Protein AF-A0A3D5AU44-F1 (afdb_monomer)

Mean predicted aligned error: 6.16 Å

Structure (mmCIF, N/CA/C/O backbone):
data_AF-A0A3D5AU44-F1
#
_entry.id   AF-A0A3D5AU44-F1
#
loop_
_atom_site.group_PDB
_atom_site.id
_atom_site.type_symbol
_atom_site.label_atom_id
_atom_site.label_alt_id
_atom_site.label_comp_id
_atom_site.label_asym_id
_atom_site.label_entity_id
_atom_site.label_seq_id
_atom_site.pdbx_PDB_ins_code
_atom_site.Cartn_x
_atom_site.Cartn_y
_atom_site.Cartn_z
_atom_site.occupancy
_atom_site.B_iso_or_equiv
_atom_site.auth_seq_id
_atom_site.auth_comp_id
_atom_site.auth_asym_id
_at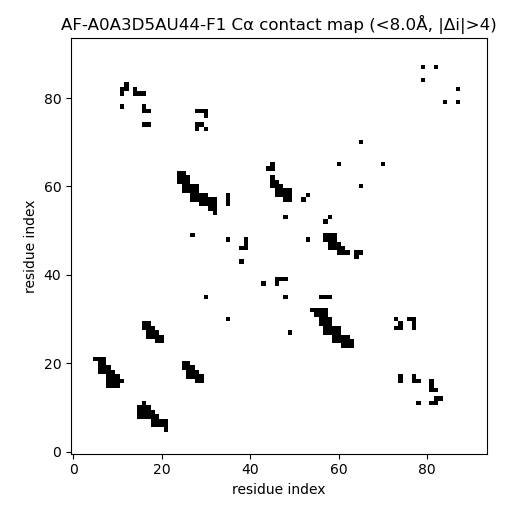om_site.auth_atom_id
_atom_site.pdbx_PDB_model_num
ATOM 1 N N . MET A 1 1 ? -12.189 14.942 -26.668 1.00 37.38 1 MET A N 1
ATOM 2 C CA . MET A 1 1 ? -11.771 13.605 -26.208 1.00 37.38 1 MET A CA 1
ATOM 3 C C . MET A 1 1 ? -10.880 13.862 -25.009 1.00 37.38 1 MET A C 1
ATOM 5 O O . MET A 1 1 ? -9.800 14.394 -25.204 1.00 37.38 1 MET A O 1
ATOM 9 N N . VAL A 1 2 ? -11.400 13.724 -23.785 1.00 40.09 2 VAL A N 1
ATOM 10 C CA . VAL A 1 2 ? -10.596 13.991 -22.583 1.00 40.09 2 VAL A CA 1
ATOM 11 C C . VAL A 1 2 ? -9.829 12.704 -22.300 1.00 40.09 2 VAL A C 1
ATOM 13 O O . VAL A 1 2 ? -10.420 11.669 -22.003 1.00 40.09 2 VAL A O 1
ATOM 16 N N . GLU A 1 3 ? -8.527 12.734 -22.548 1.00 44.03 3 GLU A N 1
ATOM 17 C CA . GLU A 1 3 ? -7.624 11.618 -22.279 1.00 44.03 3 GLU A CA 1
ATOM 18 C C . GLU A 1 3 ? -7.346 11.586 -20.771 1.00 44.03 3 GLU A C 1
ATOM 20 O O . GLU A 1 3 ? -6.324 12.056 -20.278 1.00 44.03 3 GLU A O 1
ATOM 25 N N . GLU A 1 4 ? -8.325 11.095 -20.012 1.00 45.94 4 GLU A N 1
ATOM 26 C CA . GLU A 1 4 ? -8.189 10.803 -18.589 1.00 45.94 4 GLU A CA 1
ATOM 27 C C . GLU A 1 4 ? -7.557 9.414 -18.483 1.00 45.94 4 GLU A C 1
ATOM 29 O O . GLU A 1 4 ? -8.223 8.399 -18.674 1.00 45.94 4 GLU A O 1
ATOM 34 N N . TRP A 1 5 ? -6.232 9.386 -18.322 1.00 49.72 5 TRP A N 1
ATOM 35 C CA . TRP A 1 5 ? -5.389 8.190 -18.353 1.00 49.72 5 TRP A CA 1
ATOM 36 C C . TRP A 1 5 ? -6.059 7.019 -17.616 1.00 49.72 5 TRP A C 1
ATOM 38 O O . TRP A 1 5 ? -6.262 7.082 -16.403 1.00 49.72 5 TRP A O 1
ATOM 48 N N . GLY A 1 6 ? -6.436 5.977 -18.369 1.00 55.94 6 GLY A N 1
ATOM 49 C CA . GLY A 1 6 ? -7.272 4.839 -17.960 1.00 55.94 6 GLY A CA 1
ATOM 50 C C . GLY A 1 6 ? -6.613 3.879 -16.967 1.00 55.94 6 GLY A C 1
ATOM 51 O O . GLY A 1 6 ? -6.567 2.671 -17.185 1.00 55.94 6 GLY A O 1
ATOM 52 N N . HIS A 1 7 ? -6.081 4.415 -15.875 1.00 68.56 7 HIS A N 1
ATOM 53 C CA . HIS A 1 7 ? -5.515 3.663 -14.774 1.00 68.56 7 HIS A CA 1
ATOM 54 C C . HIS A 1 7 ? -6.639 2.978 -13.980 1.00 68.56 7 HIS A C 1
ATOM 56 O O . HIS A 1 7 ? -7.559 3.664 -13.518 1.00 68.56 7 HIS A O 1
ATOM 62 N N . PRO A 1 8 ? -6.618 1.641 -13.804 1.00 78.56 8 PRO A N 1
ATOM 63 C CA . PRO A 1 8 ? -7.602 0.963 -12.971 1.00 78.56 8 PRO A CA 1
ATOM 64 C C . PRO A 1 8 ? -7.475 1.467 -11.529 1.00 78.56 8 PRO A C 1
ATOM 66 O O . PRO A 1 8 ? -6.448 1.273 -10.881 1.00 78.56 8 PRO A O 1
ATOM 69 N N . THR A 1 9 ? -8.518 2.133 -11.025 1.00 84.44 9 THR A N 1
ATOM 70 C CA . THR A 1 9 ? -8.531 2.705 -9.670 1.00 84.44 9 THR A CA 1
ATOM 71 C C . THR A 1 9 ? -9.532 1.980 -8.783 1.00 84.44 9 THR A C 1
ATOM 73 O O . THR A 1 9 ? -10.693 1.798 -9.142 1.00 84.44 9 THR A O 1
ATOM 76 N N . LEU A 1 10 ? -9.087 1.605 -7.589 1.00 85.75 10 LEU A N 1
ATOM 77 C CA . LEU A 1 10 ? -9.925 1.071 -6.528 1.00 85.75 10 LEU A CA 1
ATOM 78 C C . LEU A 1 10 ? -10.432 2.233 -5.675 1.00 85.75 10 LEU A C 1
ATOM 80 O O . LEU A 1 10 ? -9.659 3.022 -5.112 1.00 85.75 10 LEU A O 1
ATOM 84 N N . ARG A 1 11 ? -11.760 2.356 -5.608 1.00 87.56 11 ARG A N 1
ATOM 85 C CA . ARG A 1 11 ? -12.453 3.435 -4.902 1.00 87.56 11 ARG A CA 1
ATOM 86 C C . ARG A 1 11 ? -13.511 2.864 -3.968 1.00 87.56 11 ARG A C 1
ATOM 88 O O . ARG A 1 11 ? -14.230 1.941 -4.327 1.00 87.56 11 ARG A O 1
ATOM 95 N N . VAL A 1 12 ? -13.640 3.455 -2.786 1.00 88.31 12 VAL A N 1
ATOM 96 C CA . VAL A 1 12 ? -14.731 3.188 -1.843 1.00 88.31 12 VAL A CA 1
ATOM 97 C C . VAL A 1 12 ? -15.417 4.504 -1.517 1.00 88.31 12 VAL A C 1
ATOM 99 O O . VAL A 1 12 ? -14.754 5.490 -1.205 1.00 88.31 12 VAL A O 1
ATOM 102 N N . ASN A 1 13 ? -16.747 4.544 -1.619 1.00 85.12 13 ASN A N 1
ATOM 103 C CA . ASN A 1 13 ? -17.538 5.750 -1.356 1.00 85.12 13 ASN A CA 1
ATOM 104 C C . ASN A 1 13 ? -16.999 6.999 -2.093 1.00 85.12 13 ASN A C 1
ATOM 106 O O . ASN A 1 13 ? -16.775 8.052 -1.496 1.00 85.12 13 ASN A O 1
ATOM 110 N N . ASN A 1 14 ? -16.705 6.838 -3.387 1.00 82.69 14 ASN A N 1
ATOM 111 C CA . ASN A 1 14 ? -16.118 7.857 -4.265 1.00 82.69 14 ASN A CA 1
ATOM 112 C C . ASN A 1 14 ? -14.699 8.347 -3.883 1.00 82.69 14 ASN A C 1
ATOM 114 O O . ASN A 1 14 ? -14.209 9.325 -4.444 1.00 82.69 14 ASN A O 1
ATOM 118 N N . LYS A 1 15 ? -14.008 7.669 -2.957 1.00 85.06 15 LYS A N 1
ATOM 119 C CA . LYS A 1 15 ? -12.625 7.969 -2.554 1.00 85.06 15 LYS A CA 1
ATOM 120 C C . LYS A 1 15 ? -11.668 6.876 -3.018 1.00 85.06 15 LYS A C 1
ATOM 122 O O . LYS A 1 15 ? -11.884 5.701 -2.737 1.00 85.06 15 LYS A O 1
ATOM 127 N N . MET A 1 16 ? -10.591 7.269 -3.691 1.00 86.81 16 MET A N 1
ATOM 128 C CA . MET A 1 16 ? -9.546 6.355 -4.159 1.00 86.81 16 MET A CA 1
ATOM 129 C C . MET A 1 16 ? -8.628 5.912 -3.016 1.00 86.81 16 MET A C 1
ATOM 131 O O . MET A 1 16 ? -8.199 6.743 -2.209 1.00 86.81 16 MET A O 1
ATOM 135 N N . PHE A 1 17 ? -8.317 4.616 -2.973 1.00 89.75 17 PHE A N 1
ATOM 136 C CA . PHE A 1 17 ? -7.383 4.027 -2.005 1.00 89.75 17 PHE A CA 1
ATOM 137 C C . PHE A 1 17 ? -6.306 3.143 -2.643 1.00 89.75 17 PHE A C 1
ATOM 139 O O . PHE A 1 17 ? -5.289 2.891 -2.006 1.00 89.75 17 PHE A O 1
ATOM 146 N N . ALA A 1 18 ? -6.481 2.724 -3.897 1.00 89.75 18 ALA A N 1
ATOM 147 C CA . ALA A 1 18 ? -5.423 2.102 -4.680 1.00 89.75 18 ALA A CA 1
ATOM 148 C C . ALA A 1 18 ? -5.603 2.393 -6.178 1.00 89.75 18 ALA A C 1
ATOM 150 O O . ALA A 1 18 ? -6.710 2.686 -6.634 1.00 89.75 18 ALA A O 1
ATOM 151 N N . SER A 1 19 ? -4.514 2.349 -6.937 1.00 88.75 19 SER A N 1
ATOM 152 C CA . SER A 1 19 ? -4.497 2.572 -8.385 1.00 88.75 19 SER A CA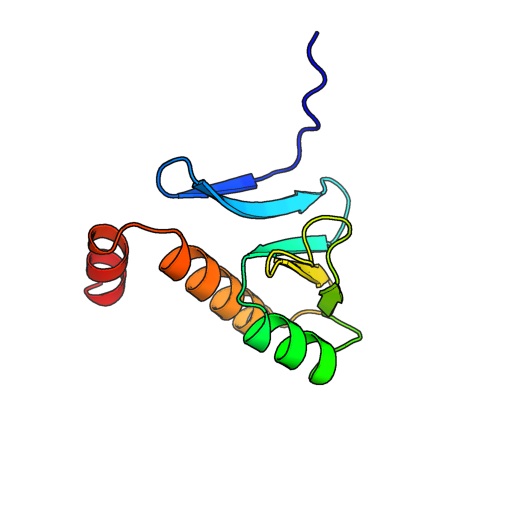 1
ATOM 153 C C . SER A 1 19 ? -3.401 1.744 -9.036 1.00 88.75 19 SER A C 1
ATOM 155 O O . SER A 1 19 ? -2.249 1.825 -8.618 1.00 88.75 19 SER A O 1
ATOM 157 N N . GLY A 1 20 ? -3.737 0.987 -10.072 1.00 87.12 20 GLY A N 1
ATOM 158 C CA . GLY A 1 20 ? -2.770 0.292 -10.920 1.00 87.12 20 GLY A CA 1
ATOM 159 C C . GLY A 1 20 ? -2.397 1.113 -12.150 1.00 87.12 20 GLY A C 1
ATOM 160 O O . GLY A 1 20 ? -3.112 2.043 -12.525 1.00 87.12 20 GLY A O 1
ATOM 161 N N . VAL A 1 21 ? -1.295 0.749 -12.802 1.00 81.62 21 VAL A N 1
ATOM 162 C CA . VAL A 1 21 ? -0.951 1.252 -14.137 1.00 81.62 21 VAL A CA 1
ATOM 163 C C . VAL A 1 21 ? -1.161 0.119 -15.148 1.00 81.62 21 VAL A C 1
ATOM 165 O O . VAL A 1 21 ? -0.605 -0.960 -14.962 1.00 81.62 21 VAL A O 1
ATOM 168 N N . PRO A 1 22 ? -1.997 0.303 -16.188 1.00 77.38 22 PRO A N 1
ATOM 169 C CA . PRO A 1 22 ? -2.281 -0.759 -17.140 1.00 77.38 22 PRO A CA 1
ATOM 170 C C . PRO A 1 22 ? -1.002 -1.117 -17.900 1.00 77.38 22 PRO A C 1
ATOM 172 O O . PRO A 1 22 ? -0.323 -0.241 -18.426 1.00 77.38 22 PRO A O 1
ATOM 175 N N . GLY A 1 23 ? -0.677 -2.409 -17.937 1.00 77.88 23 GLY A N 1
ATOM 176 C CA . GLY A 1 23 ? 0.554 -2.909 -18.554 1.00 77.88 23 GLY A CA 1
ATOM 177 C C . GLY A 1 23 ? 1.793 -2.864 -17.653 1.00 77.88 23 GLY A C 1
ATOM 178 O O . GLY A 1 23 ? 2.816 -3.418 -18.041 1.00 77.88 23 GLY A O 1
ATOM 179 N N . GLU A 1 24 ? 1.712 -2.287 -16.449 1.00 83.75 24 GLU A N 1
ATOM 180 C CA . GLU A 1 24 ? 2.762 -2.414 -15.434 1.00 83.75 24 GLU A CA 1
ATOM 181 C C . GLU A 1 24 ? 2.359 -3.419 -14.352 1.00 83.75 24 GLU A C 1
ATOM 183 O O . GLU A 1 24 ? 1.200 -3.511 -13.947 1.00 83.75 24 GLU A O 1
ATOM 188 N N . THR A 1 25 ? 3.345 -4.114 -13.792 1.00 87.44 25 THR A N 1
ATOM 189 C CA . THR A 1 25 ? 3.194 -4.930 -12.579 1.00 87.44 25 THR A CA 1
ATOM 190 C C . THR A 1 25 ? 3.316 -4.072 -11.328 1.00 87.44 25 THR A C 1
ATOM 192 O O . THR A 1 25 ? 3.922 -4.484 -10.347 1.00 87.44 25 THR A O 1
ATOM 195 N N . THR A 1 26 ? 2.782 -2.851 -11.346 1.00 89.12 26 THR A N 1
ATOM 196 C CA . THR A 1 26 ? 2.895 -1.942 -10.209 1.00 89.12 26 THR A CA 1
ATOM 197 C C . THR A 1 26 ? 1.553 -1.345 -9.824 1.00 89.12 26 THR A C 1
ATOM 199 O O . THR A 1 26 ? 0.701 -1.033 -10.660 1.00 89.12 26 THR A O 1
ATOM 202 N N . MET A 1 27 ? 1.358 -1.191 -8.519 1.00 90.31 27 MET A N 1
ATOM 203 C CA . MET A 1 27 ? 0.152 -0.618 -7.943 1.00 90.31 27 MET A CA 1
ATOM 204 C C . MET A 1 27 ? 0.528 0.389 -6.871 1.00 90.31 27 MET A C 1
ATOM 206 O O . MET A 1 27 ? 1.394 0.146 -6.042 1.00 90.31 27 MET A O 1
ATOM 210 N N . THR A 1 28 ? -0.135 1.535 -6.869 1.00 90.94 28 TH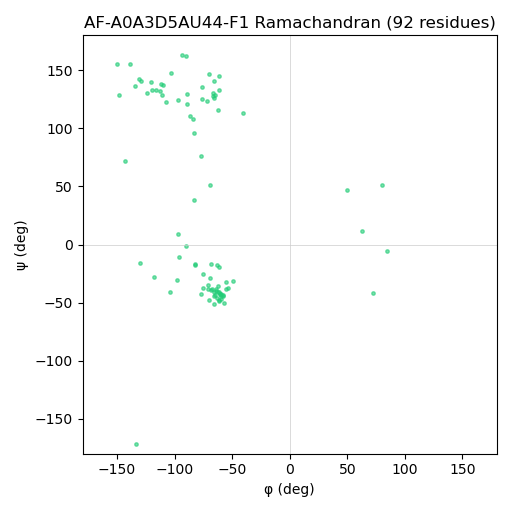R A N 1
ATOM 211 C CA . THR A 1 28 ? 0.011 2.530 -5.813 1.00 90.94 28 THR A CA 1
ATOM 212 C C . THR A 1 28 ? -1.117 2.351 -4.814 1.00 90.94 28 THR A C 1
ATOM 214 O O . THR A 1 28 ? -2.286 2.394 -5.194 1.00 90.94 28 THR A O 1
ATOM 217 N N . VAL A 1 29 ? -0.779 2.172 -3.542 1.00 91.88 29 VAL A N 1
ATOM 218 C CA . VAL A 1 29 ? -1.735 1.944 -2.457 1.00 91.88 29 VAL A CA 1
ATOM 219 C C . VAL A 1 29 ? -1.597 3.044 -1.413 1.00 91.88 29 VAL A C 1
ATOM 221 O O . VAL A 1 29 ? -0.501 3.514 -1.096 1.00 9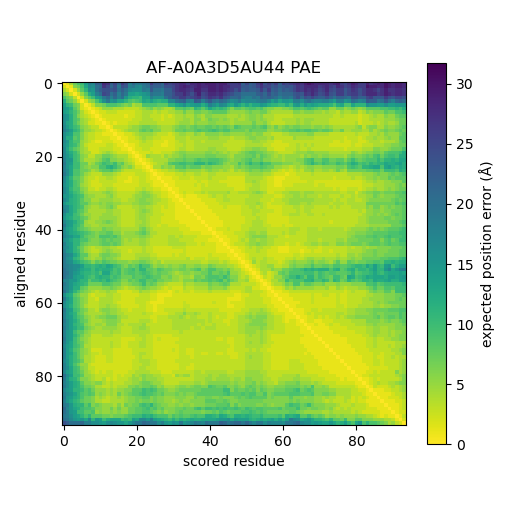1.88 29 VAL A O 1
ATOM 224 N N . LYS A 1 30 ? -2.735 3.498 -0.898 1.00 90.69 30 LYS A N 1
ATOM 225 C CA . LYS A 1 30 ? -2.797 4.500 0.157 1.00 90.69 30 LYS A CA 1
ATOM 226 C C . LYS A 1 30 ? -2.451 3.863 1.499 1.00 90.69 30 LYS A C 1
ATOM 228 O O . LYS A 1 30 ? -3.126 2.945 1.933 1.00 90.69 30 LYS A O 1
ATOM 233 N N . CYS A 1 31 ? -1.469 4.411 2.190 1.00 89.44 31 CYS A N 1
ATOM 234 C CA . CYS A 1 31 ? -1.020 3.968 3.508 1.00 89.44 31 CYS A CA 1
ATOM 235 C C . CYS A 1 31 ? -0.861 5.182 4.443 1.00 89.44 31 CYS A C 1
ATOM 237 O O . CYS A 1 31 ? -1.294 6.300 4.139 1.00 89.44 31 CYS A O 1
ATOM 239 N N . SER A 1 32 ? -0.304 4.985 5.636 1.00 87.19 32 SER A N 1
ATOM 240 C CA . SER A 1 32 ? 0.184 6.106 6.453 1.00 87.19 32 SER A CA 1
ATOM 241 C C . SER A 1 32 ? 1.648 6.407 6.145 1.00 87.19 32 SER A C 1
ATOM 243 O O . SER A 1 32 ? 2.344 5.562 5.603 1.00 87.19 32 SER A O 1
ATOM 245 N N . LYS A 1 33 ? 2.148 7.591 6.518 1.00 86.19 33 LYS A N 1
ATOM 246 C CA . LYS A 1 33 ? 3.588 7.880 6.396 1.00 86.19 33 LYS A CA 1
ATOM 247 C C . LYS A 1 33 ? 4.444 6.902 7.208 1.00 86.19 33 LYS A C 1
ATOM 249 O O . LYS A 1 33 ? 5.412 6.382 6.685 1.00 86.19 33 LYS A O 1
ATOM 254 N N . GLN A 1 34 ? 4.027 6.591 8.436 1.00 86.94 34 GLN A N 1
ATOM 255 C CA . GLN A 1 34 ? 4.725 5.625 9.289 1.00 86.94 34 GLN A CA 1
ATOM 256 C C . GLN A 1 34 ? 4.777 4.228 8.663 1.00 86.94 34 GLN A C 1
ATOM 258 O O . GLN A 1 34 ? 5.815 3.579 8.670 1.00 86.94 34 GLN A O 1
ATOM 263 N N . GLU A 1 35 ? 3.667 3.784 8.084 1.00 87.06 35 GLU A N 1
ATOM 264 C CA . GLU A 1 35 ? 3.571 2.483 7.419 1.00 87.06 35 GLU A CA 1
ATOM 265 C C . GLU A 1 35 ? 4.356 2.464 6.105 1.00 87.06 35 GLU A C 1
ATOM 267 O O . GLU A 1 35 ? 5.055 1.501 5.824 1.00 87.06 35 GLU A O 1
ATOM 272 N N . GLN A 1 36 ? 4.333 3.562 5.345 1.00 90.00 36 GLN A N 1
ATOM 273 C CA . GLN A 1 36 ? 5.187 3.752 4.175 1.00 90.00 36 GLN A CA 1
ATOM 274 C C . GLN A 1 36 ? 6.668 3.615 4.546 1.00 90.00 36 GLN A C 1
ATOM 276 O O . GLN A 1 36 ? 7.383 2.867 3.893 1.00 90.00 36 GLN A O 1
ATOM 281 N N . GLU A 1 37 ? 7.131 4.313 5.584 1.00 88.50 37 GLU A N 1
ATOM 282 C CA . GLU A 1 37 ? 8.522 4.240 6.051 1.00 88.50 37 GLU A CA 1
ATOM 283 C C . GLU A 1 37 ? 8.892 2.821 6.50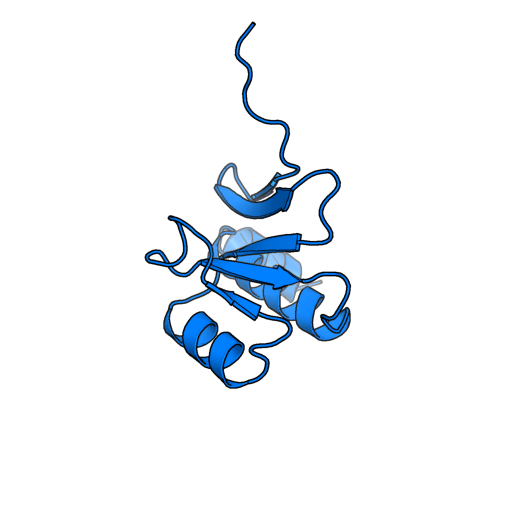2 1.00 88.50 37 GLU A C 1
ATOM 285 O O . GLU A 1 37 ? 9.962 2.326 6.147 1.00 88.50 37 GLU A O 1
ATOM 290 N N . ALA A 1 38 ? 7.987 2.137 7.208 1.00 89.25 38 ALA A N 1
ATOM 291 C CA . ALA A 1 38 ? 8.179 0.749 7.617 1.00 89.25 38 ALA A CA 1
ATOM 292 C C . ALA A 1 38 ? 8.285 -0.205 6.415 1.00 89.25 38 ALA A C 1
ATOM 294 O O . ALA A 1 38 ? 9.208 -1.012 6.364 1.00 89.25 38 ALA A O 1
ATOM 295 N N . LEU A 1 39 ? 7.394 -0.086 5.425 1.00 89.06 39 LEU A N 1
ATOM 296 C CA . LEU A 1 39 ? 7.392 -0.922 4.217 1.00 89.06 39 LEU A CA 1
ATOM 297 C C . LEU A 1 39 ? 8.638 -0.688 3.359 1.00 89.06 39 LEU A C 1
ATOM 299 O O . LEU A 1 39 ? 9.270 -1.643 2.910 1.00 89.06 39 LEU A O 1
ATOM 303 N N . LEU A 1 40 ? 9.026 0.578 3.174 1.00 90.06 40 LEU A N 1
ATOM 304 C CA . LEU A 1 40 ? 10.249 0.945 2.457 1.00 90.06 40 LEU A CA 1
ATOM 305 C C . LEU A 1 40 ? 11.503 0.403 3.152 1.00 90.06 40 LEU A C 1
ATOM 307 O O . LEU A 1 40 ? 12.447 0.013 2.472 1.00 90.06 40 LEU A O 1
ATOM 311 N N . GLY A 1 41 ? 11.520 0.370 4.487 1.00 89.00 41 GLY A N 1
ATOM 312 C CA . GLY A 1 41 ? 12.624 -0.199 5.260 1.00 89.00 41 GLY A CA 1
ATOM 313 C C . GLY A 1 41 ? 12.643 -1.730 5.271 1.00 89.00 41 GLY A C 1
ATOM 314 O O . GLY A 1 41 ? 13.718 -2.322 5.219 1.00 89.00 41 GLY A O 1
ATOM 315 N N . ALA A 1 42 ? 11.474 -2.371 5.328 1.00 89.69 42 ALA A N 1
ATOM 316 C CA . ALA A 1 42 ? 11.349 -3.823 5.433 1.00 89.69 42 ALA A CA 1
ATOM 317 C C . ALA A 1 42 ? 11.602 -4.541 4.100 1.00 89.69 42 ALA A C 1
ATOM 319 O O . ALA A 1 42 ? 12.286 -5.563 4.077 1.00 89.69 42 ALA A O 1
ATOM 320 N N . ALA A 1 43 ? 11.076 -4.011 2.992 1.00 89.88 43 ALA A N 1
ATOM 321 C CA . ALA A 1 43 ? 11.219 -4.619 1.670 1.00 89.88 43 ALA A CA 1
ATOM 322 C C . ALA A 1 43 ? 11.385 -3.553 0.567 1.00 89.88 43 ALA A C 1
ATOM 324 O O . ALA A 1 43 ? 10.490 -3.360 -0.261 1.00 89.88 43 ALA A O 1
ATOM 325 N N . PRO A 1 44 ? 12.551 -2.882 0.501 1.00 89.56 44 PRO A N 1
ATOM 326 C CA . PRO A 1 44 ? 12.833 -1.841 -0.496 1.00 89.56 44 PRO A CA 1
ATOM 327 C C . PRO A 1 44 ? 12.838 -2.338 -1.952 1.00 89.56 44 PRO A C 1
ATOM 329 O O . PRO A 1 44 ? 12.749 -1.532 -2.873 1.00 89.56 44 PRO A O 1
ATOM 332 N N . ASP A 1 45 ? 12.950 -3.651 -2.179 1.00 89.25 45 ASP A N 1
ATOM 333 C CA . ASP A 1 45 ? 12.886 -4.252 -3.521 1.00 89.25 45 ASP A CA 1
ATOM 334 C C . ASP A 1 45 ? 11.438 -4.458 -4.021 1.00 89.25 45 ASP A C 1
ATOM 336 O O . ASP A 1 45 ? 11.212 -4.612 -5.224 1.00 89.25 45 ASP A O 1
ATOM 340 N N . VAL A 1 46 ? 10.466 -4.429 -3.099 1.00 91.69 46 VAL A N 1
ATOM 341 C CA . VAL A 1 46 ? 9.022 -4.604 -3.343 1.00 91.69 46 VAL A CA 1
ATOM 342 C C . VAL A 1 46 ? 8.285 -3.266 -3.274 1.00 91.69 46 VAL A C 1
ATOM 344 O O . VAL A 1 46 ? 7.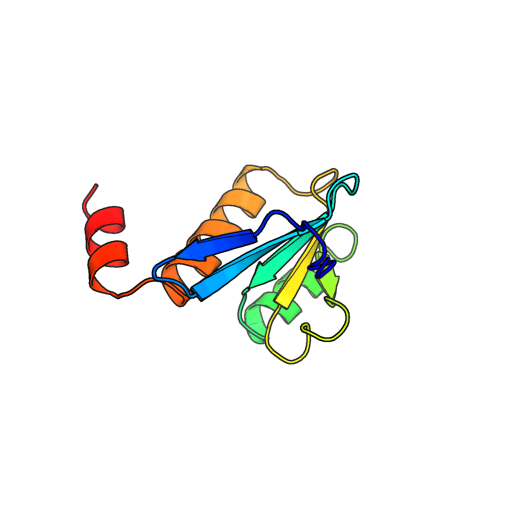384 -2.998 -4.072 1.00 91.69 46 VAL A O 1
ATOM 347 N N . TYR A 1 47 ? 8.663 -2.423 -2.313 1.00 92.06 47 TYR A N 1
ATOM 348 C CA . TYR A 1 47 ? 8.009 -1.157 -2.018 1.00 92.06 47 TYR A CA 1
ATOM 349 C C . TYR A 1 47 ? 8.892 0.018 -2.419 1.00 92.06 47 TYR A C 1
ATOM 351 O O . TYR A 1 47 ? 10.090 0.055 -2.161 1.00 92.06 47 TYR A O 1
ATOM 359 N N . SER A 1 48 ? 8.287 1.026 -3.035 1.00 90.19 48 SER A N 1
ATOM 360 C CA . SER A 1 48 ? 8.966 2.244 -3.469 1.00 90.19 48 SER A CA 1
ATOM 361 C C . SER A 1 48 ? 8.113 3.474 -3.191 1.00 90.19 48 SER A C 1
ATOM 363 O O . SER A 1 48 ? 6.883 3.410 -3.097 1.00 90.19 48 SER A O 1
ATOM 365 N N . LEU A 1 49 ? 8.759 4.631 -3.046 1.00 88.19 49 LEU A N 1
ATOM 366 C CA . LEU A 1 49 ? 8.035 5.879 -2.841 1.00 88.19 49 LEU A CA 1
ATOM 367 C C . LEU A 1 49 ? 7.226 6.205 -4.103 1.00 88.19 49 LEU A C 1
ATOM 369 O O . LEU A 1 49 ? 7.774 6.281 -5.203 1.00 88.19 49 LEU A O 1
ATOM 373 N N . ALA A 1 50 ? 5.920 6.421 -3.953 1.00 82.31 50 ALA A N 1
ATOM 374 C CA . ALA A 1 50 ? 5.088 6.792 -5.085 1.00 82.31 50 ALA A CA 1
ATOM 375 C C . ALA A 1 50 ? 5.476 8.196 -5.594 1.00 82.31 50 ALA A C 1
ATOM 377 O O . ALA A 1 50 ? 5.491 9.146 -4.795 1.00 82.31 50 ALA A O 1
ATOM 378 N N . PRO A 1 51 ? 5.761 8.371 -6.899 1.00 69.75 51 PRO A N 1
ATOM 379 C CA . PRO A 1 51 ? 6.089 9.681 -7.440 1.00 69.75 51 PRO A CA 1
ATOM 380 C C . PRO A 1 51 ? 4.883 10.611 -7.233 1.00 69.75 51 PRO A C 1
ATOM 382 O O . PRO A 1 51 ? 3.738 10.227 -7.464 1.00 69.75 51 PRO A O 1
ATOM 385 N N . TYR A 1 52 ? 5.122 11.825 -6.729 1.00 70.12 52 TYR A N 1
ATOM 386 C CA . TYR A 1 52 ? 4.126 12.887 -6.463 1.00 70.12 52 TYR A CA 1
ATOM 387 C C . TYR A 1 52 ? 3.172 12.677 -5.275 1.00 70.12 52 TYR A C 1
ATOM 389 O O . TYR A 1 52 ? 2.927 13.623 -4.516 1.00 70.12 52 TYR A O 1
ATOM 397 N N . VAL A 1 53 ? 2.643 11.467 -5.084 1.00 73.12 53 VAL A N 1
ATOM 398 C CA . VAL A 1 53 ? 1.678 11.161 -4.010 1.00 73.12 53 VAL A CA 1
ATOM 399 C C . VAL A 1 53 ? 2.321 10.569 -2.759 1.00 73.12 53 VAL A C 1
ATOM 401 O O . VAL A 1 53 ? 1.693 10.564 -1.701 1.00 73.12 53 VAL A O 1
ATOM 404 N N . GLY A 1 54 ? 3.599 10.180 -2.827 1.00 72.56 54 GLY A N 1
ATOM 405 C CA . GLY A 1 54 ? 4.349 9.637 -1.695 1.00 72.56 54 GLY A CA 1
ATOM 406 C C . GLY A 1 54 ? 4.317 10.532 -0.457 1.00 72.56 54 GLY A C 1
ATOM 407 O O . GLY A 1 54 ? 4.111 10.039 0.647 1.00 72.56 54 GLY A O 1
ATOM 408 N N . ARG A 1 55 ? 4.365 11.861 -0.639 1.00 75.44 55 ARG A N 1
ATOM 409 C CA . ARG A 1 55 ? 4.259 12.850 0.455 1.00 75.44 55 ARG A CA 1
ATOM 410 C C . ARG A 1 55 ? 2.935 12.812 1.227 1.00 75.44 55 ARG A C 1
ATOM 412 O O . ARG A 1 55 ? 2.868 13.339 2.337 1.00 75.44 55 ARG A O 1
ATOM 419 N N . PHE A 1 56 ? 1.891 12.224 0.645 1.00 78.50 56 PHE A N 1
ATOM 420 C CA . PHE A 1 56 ? 0.570 12.068 1.253 1.00 78.50 56 PHE A CA 1
ATOM 421 C C . PHE A 1 56 ? 0.367 10.683 1.890 1.00 78.50 56 PHE A C 1
ATOM 423 O O . PHE A 1 56 ? -0.752 10.377 2.292 1.00 78.50 56 PHE A O 1
ATOM 430 N N . GLY A 1 57 ? 1.423 9.864 1.993 1.00 84.06 57 GLY A N 1
ATOM 431 C CA . GLY A 1 57 ? 1.340 8.494 2.503 1.00 84.06 57 GLY A CA 1
ATOM 432 C C . GLY A 1 57 ? 0.827 7.523 1.443 1.00 84.06 57 GLY A C 1
ATOM 433 O O . GLY A 1 57 ? -0.142 6.813 1.660 1.00 84.06 57 GLY A O 1
ATOM 434 N N . TRP A 1 58 ? 1.421 7.527 0.253 1.00 90.00 58 TRP A N 1
ATOM 435 C CA . TRP A 1 58 ? 1.119 6.530 -0.779 1.00 90.00 58 TRP A CA 1
ATOM 436 C C . TRP A 1 58 ? 2.382 5.754 -1.120 1.00 90.00 58 TRP A C 1
ATOM 438 O O . TRP A 1 58 ? 3.438 6.344 -1.347 1.00 90.00 58 TRP A O 1
ATOM 448 N N . VAL A 1 59 ? 2.276 4.435 -1.175 1.00 91.25 59 VAL A N 1
ATOM 449 C CA . VAL A 1 59 ? 3.392 3.544 -1.493 1.00 91.25 59 VAL A CA 1
ATOM 450 C C . VAL A 1 59 ? 3.144 2.896 -2.847 1.00 91.25 59 VAL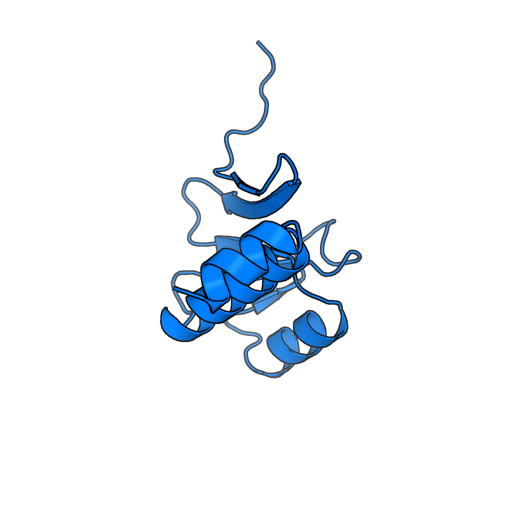 A C 1
ATOM 452 O O . VAL A 1 59 ? 2.013 2.528 -3.165 1.00 91.25 59 VAL A O 1
ATOM 455 N N . LYS A 1 60 ? 4.186 2.805 -3.672 1.00 91.75 60 LYS A N 1
ATOM 456 C CA . LYS A 1 60 ? 4.180 2.017 -4.905 1.00 91.75 60 LYS A CA 1
ATOM 457 C C . LYS A 1 60 ? 4.633 0.603 -4.550 1.00 91.75 60 LYS A C 1
ATOM 459 O O . LYS A 1 60 ? 5.650 0.441 -3.885 1.00 91.75 60 LYS A O 1
ATOM 464 N N . VAL A 1 61 ? 3.871 -0.390 -4.976 1.00 92.50 61 VAL A N 1
ATOM 465 C CA . VAL A 1 61 ? 4.090 -1.815 -4.728 1.00 92.50 61 VAL A CA 1
ATOM 466 C C . VAL A 1 61 ? 4.337 -2.499 -6.061 1.00 92.50 61 VAL A C 1
ATOM 468 O O . VAL A 1 61 ? 3.581 -2.276 -7.011 1.00 92.50 61 VAL A O 1
ATOM 471 N N . ASP A 1 62 ? 5.364 -3.335 -6.125 1.00 92.12 62 ASP A N 1
ATOM 472 C CA . ASP A 1 62 ? 5.602 -4.218 -7.259 1.00 92.12 62 ASP A CA 1
ATOM 473 C C . ASP A 1 62 ? 4.836 -5.542 -7.088 1.00 92.12 62 ASP A C 1
ATOM 475 O O . ASP A 1 62 ? 5.146 -6.370 -6.231 1.00 92.12 62 ASP A O 1
ATOM 479 N N . LEU A 1 63 ? 3.814 -5.737 -7.921 1.00 89.81 63 LEU A N 1
ATOM 480 C CA . LEU A 1 63 ? 2.935 -6.906 -7.928 1.00 89.81 63 LEU A CA 1
ATOM 481 C C . LEU A 1 63 ? 3.641 -8.195 -8.370 1.00 89.81 63 LEU A C 1
ATOM 483 O O . LEU A 1 63 ? 3.103 -9.273 -8.143 1.00 89.81 63 LEU A O 1
ATOM 487 N N . SER A 1 64 ? 4.809 -8.104 -9.015 1.00 90.06 64 SER A N 1
ATOM 488 C CA . SER A 1 64 ? 5.579 -9.288 -9.417 1.00 90.06 64 SER A CA 1
ATOM 489 C C . SER A 1 64 ? 6.436 -9.855 -8.284 1.00 90.06 64 SER A C 1
ATOM 491 O O . SER A 1 64 ? 6.866 -11.004 -8.364 1.00 90.06 64 SER A O 1
ATOM 493 N N . LYS A 1 65 ? 6.663 -9.064 -7.226 1.00 91.75 65 LYS A N 1
ATOM 494 C CA . LYS A 1 65 ? 7.542 -9.415 -6.102 1.00 91.75 65 LYS A CA 1
ATOM 495 C C . LYS A 1 65 ? 6.831 -9.492 -4.755 1.00 91.75 65 LYS A C 1
ATOM 497 O O . LYS A 1 65 ? 7.295 -10.206 -3.871 1.00 91.75 65 LYS A O 1
ATOM 502 N N . VAL A 1 66 ? 5.747 -8.738 -4.576 1.00 92.75 66 VAL A N 1
ATOM 503 C CA . VAL A 1 66 ? 4.995 -8.714 -3.317 1.00 92.75 66 VAL A CA 1
ATOM 504 C C . VAL A 1 66 ? 4.337 -10.063 -3.041 1.00 92.75 66 VAL A C 1
ATOM 506 O O . VAL A 1 66 ? 3.796 -10.708 -3.941 1.00 92.75 66 VAL A O 1
ATOM 509 N N . ASN A 1 67 ? 4.337 -10.476 -1.776 1.00 91.50 67 ASN A N 1
ATOM 510 C CA . ASN A 1 67 ? 3.548 -11.620 -1.348 1.00 91.50 67 ASN A CA 1
ATOM 511 C C . ASN A 1 67 ? 2.043 -11.282 -1.470 1.00 91.50 67 ASN A C 1
ATOM 513 O O . ASN A 1 67 ? 1.624 -10.231 -0.976 1.00 91.50 67 ASN A O 1
ATOM 517 N N . PRO A 1 68 ? 1.208 -12.129 -2.102 1.00 89.50 68 PRO A N 1
ATOM 518 C CA . PRO A 1 68 ? -0.233 -11.890 -2.208 1.00 89.50 68 PRO A CA 1
ATOM 519 C C . PRO A 1 68 ? -0.939 -11.685 -0.859 1.00 89.50 68 PRO A C 1
ATOM 521 O O . PRO A 1 68 ? -1.893 -10.906 -0.805 1.00 89.50 68 PRO A O 1
ATOM 524 N N . ASP A 1 69 ? -0.482 -12.326 0.219 1.00 90.75 69 ASP A N 1
ATOM 525 C CA . ASP A 1 69 ? -1.050 -12.130 1.558 1.00 90.75 69 ASP A CA 1
ATOM 526 C C . ASP A 1 69 ? -0.718 -10.736 2.112 1.00 90.75 69 ASP A C 1
ATOM 528 O O . ASP A 1 69 ? -1.623 -10.004 2.514 1.00 90.75 69 ASP A O 1
ATOM 532 N N . GLU A 1 70 ? 0.544 -10.304 2.025 1.00 89.62 70 GLU A N 1
ATOM 533 C CA . GLU A 1 70 ? 0.958 -8.951 2.438 1.00 89.62 70 GLU A CA 1
ATOM 534 C C . GLU A 1 70 ? 0.264 -7.868 1.604 1.00 89.62 70 GLU A C 1
ATOM 536 O O . GLU A 1 70 ? -0.208 -6.856 2.128 1.00 89.62 70 GLU A O 1
ATOM 541 N N . LEU A 1 71 ? 0.148 -8.096 0.293 1.00 90.50 71 LEU A N 1
ATOM 542 C CA . LEU A 1 71 ? -0.572 -7.205 -0.608 1.00 90.50 71 LEU A CA 1
ATOM 543 C C . LEU A 1 71 ? -2.038 -7.068 -0.194 1.00 90.50 71 LEU A C 1
ATOM 545 O O . LEU A 1 71 ? -2.582 -5.961 -0.194 1.00 90.50 71 LEU A O 1
ATOM 549 N N . ARG A 1 72 ? -2.686 -8.186 0.148 1.00 90.19 72 ARG A N 1
ATOM 550 C CA . ARG A 1 72 ? -4.071 -8.192 0.613 1.00 90.19 72 ARG A CA 1
ATOM 551 C C . ARG A 1 72 ? -4.210 -7.385 1.896 1.00 90.19 72 ARG A C 1
ATOM 553 O O . ARG A 1 72 ? -5.113 -6.552 1.960 1.00 90.19 72 ARG A O 1
ATOM 560 N N . GLU A 1 73 ? -3.344 -7.596 2.883 1.00 90.56 73 GLU A N 1
ATOM 561 C CA . GLU A 1 73 ? -3.380 -6.840 4.140 1.00 90.56 73 GLU A CA 1
ATOM 562 C C . GLU A 1 73 ? -3.206 -5.338 3.897 1.00 90.56 73 GLU A C 1
ATOM 564 O O . GLU A 1 73 ? -4.032 -4.540 4.346 1.00 90.56 73 GLU A O 1
ATOM 569 N N . LEU A 1 74 ? -2.223 -4.952 3.081 1.00 90.44 74 LEU A N 1
ATOM 570 C CA . LEU A 1 74 ? -1.982 -3.556 2.717 1.00 90.44 74 LEU A CA 1
ATOM 571 C C . LEU A 1 74 ? -3.206 -2.910 2.047 1.00 90.44 74 LEU A C 1
ATOM 573 O O . LEU A 1 74 ? -3.588 -1.783 2.371 1.00 90.44 74 LEU A O 1
ATOM 577 N N . VAL A 1 75 ? -3.851 -3.618 1.117 1.00 90.88 75 VAL A N 1
ATOM 578 C CA . VAL A 1 75 ? -5.056 -3.136 0.426 1.00 90.88 75 VAL A CA 1
ATOM 579 C C . VAL A 1 75 ? -6.250 -3.042 1.379 1.00 90.88 75 VAL A C 1
ATOM 581 O O . VAL A 1 75 ? -7.025 -2.085 1.291 1.00 90.88 75 VAL A O 1
ATOM 584 N N . VAL A 1 76 ? -6.408 -3.995 2.299 1.00 91.12 76 VAL A N 1
ATOM 585 C CA . VAL A 1 76 ? -7.480 -3.979 3.307 1.00 91.12 76 VAL A CA 1
ATOM 586 C C . VAL A 1 76 ? -7.301 -2.808 4.267 1.00 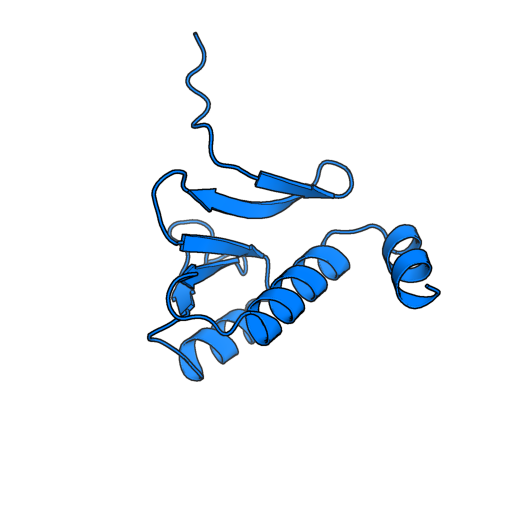91.12 76 VAL A C 1
ATOM 588 O O . VAL A 1 76 ? -8.269 -2.092 4.523 1.00 91.12 76 VAL A O 1
ATOM 591 N N . GLU A 1 77 ? -6.089 -2.54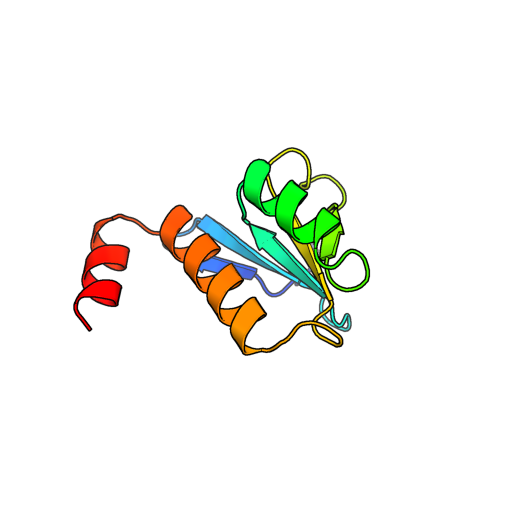0 4.744 1.00 90.44 77 GLU A N 1
ATOM 592 C CA . GLU A 1 77 ? -5.813 -1.400 5.624 1.00 90.44 77 GLU A CA 1
ATOM 593 C C . GLU A 1 77 ? -6.019 -0.059 4.897 1.00 90.44 77 GLU A C 1
ATOM 595 O O . GLU A 1 77 ? -6.666 0.861 5.420 1.00 90.44 77 GLU A O 1
ATOM 600 N N . ALA A 1 78 ? -5.591 0.034 3.633 1.00 91.38 78 ALA A N 1
ATOM 601 C CA . ALA A 1 78 ? -5.872 1.177 2.761 1.00 91.38 78 ALA A CA 1
ATOM 602 C C . ALA A 1 78 ? -7.379 1.424 2.584 1.00 91.38 78 ALA A C 1
ATOM 604 O O . ALA A 1 78 ? -7.859 2.571 2.638 1.00 91.38 78 ALA A O 1
ATOM 605 N N . TRP A 1 79 ? -8.136 0.341 2.388 1.00 91.12 79 TRP A N 1
ATOM 606 C CA . TRP A 1 79 ? -9.588 0.363 2.287 1.00 91.12 79 TRP A CA 1
ATOM 607 C C . TRP A 1 79 ? -10.224 0.792 3.608 1.00 91.12 79 TRP A C 1
ATOM 609 O O . TRP A 1 79 ? -10.985 1.755 3.600 1.00 91.12 79 TRP A O 1
ATOM 619 N N . ARG A 1 80 ? -9.865 0.185 4.746 1.00 89.50 80 ARG A N 1
ATOM 620 C CA . ARG A 1 80 ? -10.385 0.525 6.086 1.00 89.50 80 ARG A CA 1
ATOM 621 C C . ARG A 1 80 ? -10.181 1.995 6.432 1.00 89.50 80 ARG A C 1
ATOM 623 O O . ARG A 1 80 ? -11.071 2.634 6.989 1.00 89.50 80 ARG A O 1
ATOM 630 N N . ARG A 1 81 ? -9.039 2.562 6.040 1.00 86.69 81 ARG A N 1
ATOM 631 C CA . ARG A 1 81 ? -8.714 3.984 6.234 1.00 86.69 81 ARG A CA 1
ATOM 632 C C . ARG A 1 81 ? -9.558 4.922 5.369 1.00 86.69 81 ARG A C 1
ATOM 634 O O . ARG A 1 81 ? -9.762 6.085 5.722 1.00 86.69 81 ARG A O 1
ATOM 641 N N . THR A 1 82 ? -10.009 4.452 4.213 1.00 88.12 82 THR A N 1
ATOM 642 C CA . THR A 1 82 ? -10.748 5.265 3.237 1.00 88.12 82 THR A CA 1
ATOM 643 C C . THR A 1 82 ? -12.261 5.070 3.350 1.00 88.12 82 THR A C 1
ATOM 645 O O . THR A 1 82 ? -13.031 6.004 3.097 1.00 88.12 82 THR A O 1
ATOM 648 N N . ALA A 1 83 ? -12.684 3.877 3.754 1.00 88.50 83 ALA A N 1
ATOM 649 C CA . ALA A 1 83 ? -14.064 3.473 3.899 1.00 88.50 83 ALA A CA 1
ATOM 650 C C . ALA A 1 83 ? -14.738 4.182 5.089 1.00 88.50 83 ALA A C 1
ATOM 652 O O . ALA A 1 83 ? -14.112 4.469 6.110 1.00 88.50 83 ALA A O 1
ATOM 653 N N . PRO A 1 84 ? -16.044 4.482 4.991 1.00 88.31 84 PRO A N 1
ATOM 654 C CA . PRO A 1 84 ? -16.824 4.927 6.137 1.00 88.31 84 PRO A CA 1
ATOM 655 C C . PRO A 1 84 ? -16.862 3.843 7.224 1.00 88.31 84 PRO A C 1
ATOM 657 O O . PRO A 1 84 ? -16.995 2.659 6.920 1.00 88.31 84 PRO A O 1
ATOM 660 N N . LYS A 1 85 ? -16.854 4.263 8.499 1.00 86.00 85 LYS A N 1
ATOM 661 C CA . LYS A 1 85 ? -16.882 3.367 9.675 1.00 86.00 85 LYS A CA 1
ATOM 662 C C . LYS A 1 85 ? -17.981 2.300 9.613 1.00 86.00 85 LYS A C 1
ATOM 664 O O . LYS A 1 85 ? -17.788 1.200 10.112 1.00 86.00 85 LYS A O 1
ATOM 669 N N . ARG A 1 86 ? -19.119 2.617 8.980 1.00 88.88 86 ARG A N 1
ATOM 670 C CA . ARG A 1 86 ? -20.214 1.666 8.757 1.00 88.88 86 ARG A CA 1
ATOM 671 C C . ARG A 1 86 ? -19.779 0.478 7.895 1.00 88.88 86 ARG A C 1
ATOM 673 O O . ARG A 1 86 ? -20.021 -0.643 8.299 1.00 88.88 86 ARG A O 1
ATOM 680 N N . LEU A 1 87 ? -19.113 0.710 6.761 1.00 86.94 87 LEU A N 1
ATOM 681 C CA . LEU A 1 87 ? -18.648 -0.375 5.887 1.00 86.94 87 LEU A CA 1
ATOM 682 C C . LEU A 1 87 ? -17.544 -1.203 6.543 1.00 86.94 87 LEU A C 1
ATOM 684 O O . LEU A 1 87 ? -17.548 -2.419 6.413 1.00 86.94 87 LEU A O 1
ATOM 688 N N . VAL A 1 88 ? -16.639 -0.557 7.283 1.00 87.94 88 VAL A N 1
ATOM 689 C CA . VAL A 1 88 ? -15.607 -1.274 8.048 1.00 87.94 88 VAL A CA 1
ATOM 690 C C . VAL A 1 88 ? -16.245 -2.207 9.074 1.00 87.94 88 VAL A C 1
ATOM 692 O O . VAL A 1 88 ? -15.832 -3.352 9.181 1.00 87.94 88 VAL A O 1
ATOM 695 N N . LYS A 1 89 ? -17.286 -1.743 9.776 1.00 86.50 89 LYS A N 1
ATOM 696 C CA . LYS A 1 89 ? -18.022 -2.562 10.743 1.00 86.50 89 LYS A CA 1
ATOM 697 C C . LYS A 1 89 ? -18.735 -3.751 10.089 1.00 86.50 89 LYS A C 1
ATOM 699 O O . LYS A 1 89 ? -18.717 -4.830 10.658 1.00 86.50 89 LYS A O 1
ATOM 704 N N . GLU A 1 90 ? -19.333 -3.567 8.913 1.00 87.00 90 GLU A N 1
ATOM 705 C CA . GLU A 1 90 ? -19.959 -4.673 8.169 1.00 87.00 90 GLU A CA 1
ATOM 706 C C . GLU A 1 90 ? -18.922 -5.715 7.727 1.00 87.00 90 GLU A C 1
ATOM 708 O O . GLU A 1 90 ? -19.196 -6.903 7.792 1.00 87.00 90 GLU A O 1
ATOM 713 N N . TYR A 1 91 ? -17.727 -5.276 7.316 1.00 84.69 91 TYR A N 1
ATOM 714 C CA . TYR A 1 91 ? -16.633 -6.175 6.931 1.00 84.69 91 TYR A CA 1
ATOM 715 C C . TYR A 1 91 ? -16.014 -6.914 8.124 1.00 84.69 91 TYR A C 1
ATOM 717 O O . TYR A 1 91 ? -15.588 -8.046 7.973 1.00 84.69 91 TYR A O 1
ATOM 725 N N . ASP A 1 92 ? -15.942 -6.278 9.295 1.00 80.44 92 ASP A N 1
ATOM 726 C CA . ASP A 1 92 ? -15.439 -6.898 10.532 1.00 80.44 92 ASP A CA 1
ATOM 727 C C . ASP A 1 92 ? -16.450 -7.869 11.163 1.00 80.44 92 ASP A C 1
ATOM 729 O O . ASP A 1 92 ? -16.080 -8.786 11.886 1.00 80.44 92 ASP A O 1
ATOM 733 N N . SER A 1 93 ? -17.739 -7.662 10.884 1.00 77.44 93 SER A N 1
ATOM 734 C CA . SER A 1 93 ? -18.831 -8.493 11.392 1.00 77.44 93 SER A CA 1
ATOM 735 C C . SER A 1 93 ? -19.188 -9.674 10.477 1.00 77.44 93 SER A C 1
ATOM 737 O O . SER A 1 93 ? -20.122 -10.408 10.815 1.00 77.44 93 SER A O 1
ATOM 739 N N . ALA A 1 94 ? -18.510 -9.821 9.335 1.00 58.62 94 ALA A N 1
ATOM 740 C CA . ALA A 1 94 ? -18.710 -10.874 8.336 1.00 58.62 94 ALA A CA 1
ATOM 741 C C . ALA A 1 94 ? -17.617 -11.945 8.438 1.00 58.62 94 ALA A C 1
ATOM 743 O O . ALA A 1 94 ? -17.969 -13.135 8.277 1.00 58.62 94 ALA A O 1
#

Secondary structure (DSSP, 8-state):
--------EEEETTEEEEEE-TTSSEEEEE--HHHHHHHHHH-TTTEEEPTTTGGGTEEEEETTTS-HHHHHHHHHHHHHHHS-HHHHHHHHT-

Foldseek 3Di:
DPCPPPWDFDDAPNHTAKTHHPPAQKIKGADALVVLVVCCVPCVVFWDQDPPCSVVRIIMGRNVPDDPVVVVVRNVNSCCVRYDPVVVVVVVVD

Radius of gyration: 13.69 Å; Cα contacts (8 Å, |Δi|>4): 129; chains: 1; bounding box: 33×26×38 Å

Solvent-accessible surface area (backbone atoms only — not comparable to full-atom values): 5306 Å² total; per-residue (Å²): 135,85,85,69,79,83,47,57,64,45,62,40,97,93,40,78,30,32,36,37,43,78,96,51,61,37,35,38,36,36,51,46,59,69,53,40,54,49,42,40,70,74,38,56,92,32,26,44,80,26,83,93,45,29,90,74,14,25,32,25,35,31,66,85,68,49,53,70,67,62,52,48,52,52,51,48,53,16,40,56,74,60,37,56,72,67,60,47,50,55,64,75,74,105

Sequence (94 aa):
MVEEWGHPTLRVNNKMFASGVPGETTMTVKCSKQEQEALLGAAPDVYSLAPYVGRFGWVKVDLSKVNPDELRELVVEAWRRTAPKRLVKEYDSA

pLDDT: mean 83.9, std 11.79, range [37.38, 92.75]

Nearest PDB structures (foldseek):
  2a1v-assembly1_A  TM=9.065E-01  e=7.881E-03  Deinococcus radiodurans
  6xfu-assembly1_B  TM=5.589E-01  e=4.510E+00  Staphylococcus aureus
  4olo-assembly2_C  TM=4.365E-01  e=3.057E+00  Clostridiales bacterium 1_7_47FAA
  6xji-assembly1_D  TM=4.508E-01  e=2.686E+00  Staphylococcus aureus
  6u2d-assembly2_C  TM=4.718E-01  e=5.844E+00  Staphylococcus aureus